Protein AF-A0A258SLD7-F1 (afdb_monomer_lite)

Foldseek 3Di:
DFADPLRQKAKDWDDAPPDTDMFIDHDPPGDHPDPVNHNVPPGVVVVCVVCVVVCVPPDHDDDDQDPQKDWFWADPVPRAGDDPPDPTDTDIDGNVDHHHHPPDPPPPPDDDDDDDDPPCVVVVVVVPDDPPDDDDDDDDDDDDDDDDDDDDDDDDDDDDDD

Sequence (162 aa):
TGTTNDHFDAWFAGYNPKQVAIAWVGYDKPRPLGGSETGGAAALPIWIKYMATALRGMPDVEPVVPDGVLALRIDPVTGVRADNDEDGVYEYFYHENPPPEVEFDLPSLFGDGDSAPDAQLGQAQKLFQPDITIPAKPSPAKPNEAPAKPAENIIRNPLGSY

Radius of gyration: 33.88 Å; chains: 1; bounding box: 87×43×95 Å

pLDDT: mean 75.27, std 23.46, range [35.31, 98.56]

Secondary structure (DSSP, 8-state):
-EE-GGG-EEEEEEEETTEEEEEEEE-SS-----TT--IIIIIHHHHHHHHHHHTTTPPP-PPPPPTTEEEEEE-TTT-SBPPTTS--EEEEEETTSPPPP-------SSPPPS---TTSHHHHHHHT-----PPPPP-PPPPP-PPPPPPPP---------

Structure (mmCIF, N/CA/C/O backbone):
data_AF-A0A258SLD7-F1
#
_entry.id   AF-A0A258SLD7-F1
#
loop_
_atom_site.group_PDB
_atom_site.id
_atom_site.type_symbol
_atom_site.label_atom_id
_atom_site.label_alt_id
_atom_site.label_comp_id
_atom_site.label_asym_id
_atom_site.label_entity_id
_atom_site.label_seq_id
_atom_site.pdbx_PDB_ins_code
_atom_site.Cartn_x
_atom_site.Cartn_y
_atom_site.Cartn_z
_atom_site.occupancy
_atom_site.B_iso_or_equiv
_atom_site.auth_seq_id
_atom_site.auth_comp_id
_atom_site.auth_asym_id
_atom_site.auth_atom_id
_atom_site.pdbx_PDB_model_num
ATOM 1 N N . THR A 1 1 ? -0.724 2.970 3.333 1.00 91.38 1 THR A N 1
ATOM 2 C CA . THR A 1 1 ? -1.437 3.502 4.519 1.00 91.38 1 THR A CA 1
ATOM 3 C C . THR A 1 1 ? -2.458 4.521 4.033 1.00 91.38 1 THR A C 1
ATOM 5 O O . THR A 1 1 ? -2.393 4.884 2.864 1.00 91.38 1 THR A O 1
ATOM 8 N N . GLY A 1 2 ? -3.377 4.998 4.872 1.00 92.31 2 GLY A N 1
ATOM 9 C CA . GLY A 1 2 ? -4.116 6.222 4.563 1.00 92.31 2 GLY A CA 1
ATOM 10 C C . GLY A 1 2 ? -4.575 6.973 5.806 1.00 92.31 2 GLY A C 1
ATOM 11 O O . GLY A 1 2 ? -4.763 6.388 6.872 1.00 92.31 2 GLY A O 1
ATOM 12 N N . THR A 1 3 ? -4.689 8.286 5.650 1.00 93.75 3 THR A N 1
ATOM 13 C CA . THR A 1 3 ? -5.080 9.247 6.684 1.00 93.75 3 THR A CA 1
ATOM 14 C C . THR A 1 3 ? -5.962 10.286 5.997 1.00 93.75 3 THR A C 1
ATOM 16 O O . THR A 1 3 ? -5.569 10.785 4.939 1.00 93.75 3 THR A O 1
ATOM 19 N N . THR A 1 4 ? -7.139 10.602 6.539 1.00 87.69 4 THR A N 1
ATOM 20 C CA . THR A 1 4 ? -7.963 11.701 6.003 1.00 87.69 4 THR A CA 1
ATOM 21 C C . THR A 1 4 ? -7.407 13.059 6.401 1.00 87.69 4 THR A C 1
ATOM 23 O O . THR A 1 4 ? -6.593 13.187 7.320 1.00 87.69 4 TH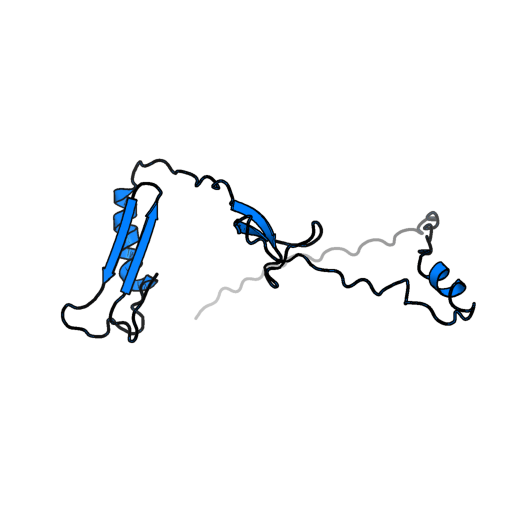R A O 1
ATOM 26 N N . ASN A 1 5 ? -7.878 14.095 5.703 1.00 88.62 5 ASN A N 1
ATOM 27 C CA . ASN A 1 5 ? -7.640 15.481 6.090 1.00 88.62 5 ASN A CA 1
ATOM 28 C C . ASN A 1 5 ? -7.991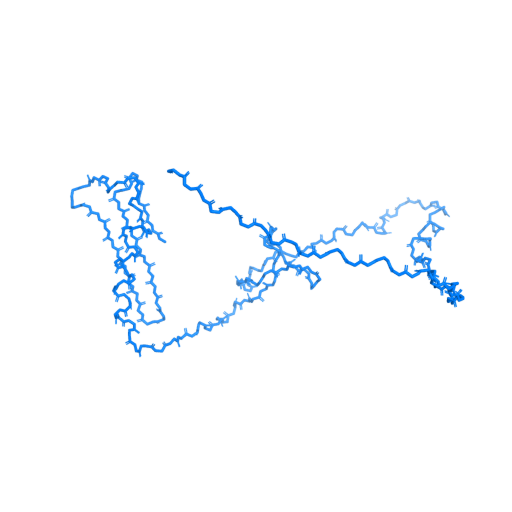 15.695 7.568 1.00 88.62 5 ASN A C 1
ATOM 30 O O . ASN A 1 5 ? -8.890 15.048 8.109 1.00 88.62 5 ASN A O 1
ATOM 34 N N . ASP A 1 6 ? -7.253 16.590 8.220 1.00 89.25 6 ASP A N 1
ATOM 35 C CA . ASP A 1 6 ? -7.423 16.924 9.638 1.00 89.25 6 ASP A CA 1
ATOM 36 C C . ASP A 1 6 ? -7.316 15.730 10.610 1.00 89.25 6 ASP A C 1
ATOM 38 O O . ASP A 1 6 ? -7.633 15.866 11.792 1.00 89.25 6 ASP A O 1
ATOM 42 N N . HIS A 1 7 ? -6.803 14.581 10.150 1.00 91.38 7 HIS A N 1
ATOM 43 C CA . HIS A 1 7 ? -6.601 13.364 10.944 1.00 91.38 7 HIS A CA 1
ATOM 44 C C . HIS A 1 7 ? -7.900 12.829 11.564 1.00 91.38 7 HIS A C 1
ATOM 46 O O . HIS A 1 7 ? -7.919 12.454 12.735 1.00 91.38 7 HIS A O 1
ATOM 52 N N . PHE A 1 8 ? -9.010 12.832 10.823 1.00 93.50 8 PHE A N 1
ATOM 53 C CA . PHE A 1 8 ? -10.290 12.310 11.329 1.00 93.50 8 PHE A CA 1
ATOM 54 C C . PHE A 1 8 ? -10.321 10.780 11.339 1.00 93.50 8 PHE A C 1
ATOM 56 O O . PHE A 1 8 ? -10.864 10.168 12.258 1.00 93.50 8 PHE A O 1
ATOM 63 N N . ASP A 1 9 ? -9.695 10.182 10.331 1.00 96.00 9 ASP A N 1
ATOM 64 C CA . ASP A 1 9 ? -9.638 8.751 10.107 1.00 96.00 9 ASP A CA 1
ATOM 65 C C . ASP A 1 9 ? -8.208 8.339 9.785 1.00 96.00 9 ASP A C 1
ATOM 67 O O . ASP A 1 9 ? -7.503 8.979 8.997 1.00 96.00 9 ASP A O 1
ATOM 71 N N . ALA A 1 10 ? -7.812 7.209 10.350 1.00 97.31 10 ALA A N 1
ATOM 72 C CA . ALA A 1 10 ? -6.576 6.523 10.036 1.00 97.31 10 ALA A CA 1
ATOM 73 C C . ALA A 1 10 ? -6.910 5.092 9.617 1.00 97.31 10 ALA A C 1
ATOM 75 O O . ALA A 1 10 ? -7.624 4.381 10.327 1.00 97.31 10 ALA A O 1
ATOM 76 N N . TRP A 1 11 ? -6.379 4.637 8.484 1.00 97.75 11 TRP A N 1
ATOM 77 C CA . TRP A 1 11 ? -6.554 3.258 8.037 1.00 97.75 11 TRP A CA 1
ATOM 78 C C . TRP A 1 11 ? -5.276 2.628 7.500 1.00 97.75 11 TRP A C 1
ATOM 80 O O . TRP A 1 11 ? -4.353 3.272 6.985 1.00 97.75 11 TRP A O 1
ATOM 90 N N . PHE A 1 12 ? -5.255 1.307 7.583 1.00 98.50 12 PHE A N 1
ATOM 91 C CA . PHE A 1 12 ? -4.268 0.465 6.942 1.00 98.50 12 PHE A CA 1
ATOM 92 C C . PHE A 1 12 ? -4.976 -0.697 6.253 1.00 98.50 12 PHE A C 1
ATOM 94 O O . PHE A 1 12 ? -5.740 -1.418 6.890 1.00 98.50 12 PHE A O 1
ATOM 101 N N . ALA A 1 13 ? -4.706 -0.878 4.963 1.00 98.25 13 ALA A N 1
ATOM 102 C CA . ALA A 1 13 ? -5.167 -2.010 4.175 1.00 98.25 13 ALA A CA 1
ATOM 103 C C . ALA A 1 13 ? -3.942 -2.740 3.623 1.00 98.25 13 ALA A C 1
ATOM 105 O O . ALA A 1 13 ? -3.008 -2.103 3.134 1.00 98.25 13 ALA A O 1
ATOM 106 N N . GLY A 1 14 ? -3.953 -4.063 3.717 1.00 97.50 14 GLY A N 1
ATOM 107 C CA . GLY A 1 14 ? -2.870 -4.919 3.258 1.00 97.50 14 GLY A CA 1
ATOM 108 C C . GLY A 1 14 ? -3.365 -6.341 3.049 1.00 97.50 14 GLY A C 1
ATOM 109 O O . GLY A 1 14 ? -4.460 -6.705 3.489 1.00 97.50 14 GLY A O 1
ATOM 110 N N . TYR A 1 15 ? -2.559 -7.145 2.369 1.00 95.50 15 TYR A N 1
ATOM 111 C CA . TYR A 1 15 ? -2.936 -8.496 1.988 1.00 95.50 15 TYR A CA 1
ATOM 112 C C . TYR A 1 15 ? -1.724 -9.426 1.943 1.00 95.50 15 TYR A C 1
ATOM 114 O O . TYR A 1 15 ? -0.578 -8.984 1.908 1.00 95.50 15 TYR A O 1
ATOM 122 N N . ASN A 1 16 ? -2.010 -10.721 1.925 1.00 92.69 16 ASN A N 1
ATOM 123 C CA . ASN A 1 16 ? -1.147 -11.745 1.352 1.00 92.69 16 ASN A CA 1
ATOM 124 C C . ASN A 1 16 ? -1.949 -12.484 0.254 1.00 92.69 16 ASN A C 1
ATOM 126 O O . ASN A 1 16 ? -3.143 -12.216 0.095 1.00 92.69 16 ASN A O 1
ATOM 130 N N . PRO A 1 17 ? -1.369 -13.446 -0.483 1.00 91.38 17 PRO A N 1
ATOM 131 C CA . PRO A 1 17 ? -2.082 -14.131 -1.568 1.00 91.38 17 PRO A CA 1
ATOM 132 C C . PRO A 1 17 ? -3.392 -14.849 -1.184 1.00 91.38 17 PRO A C 1
ATOM 134 O O . PRO A 1 17 ? -4.137 -15.256 -2.071 1.00 91.38 17 PRO A O 1
ATOM 137 N N . LYS A 1 18 ? -3.690 -15.042 0.110 1.00 91.12 18 LYS A N 1
ATOM 138 C CA . LYS A 1 18 ? -4.883 -15.767 0.587 1.00 91.12 18 LYS A CA 1
ATOM 139 C C . LYS A 1 18 ? -5.812 -14.949 1.485 1.00 91.12 18 LYS A C 1
ATOM 141 O O . LYS A 1 18 ? -6.914 -15.408 1.775 1.00 91.12 18 LYS A O 1
ATOM 146 N N . GLN A 1 19 ? -5.383 -13.791 1.972 1.00 94.12 19 GLN A N 1
ATOM 147 C CA . GLN A 1 19 ? -6.088 -13.013 2.982 1.00 94.12 19 GLN A CA 1
ATOM 148 C C . GLN A 1 19 ? -5.913 -11.520 2.737 1.00 94.12 19 GLN A C 1
ATOM 150 O O . GLN A 1 19 ? -4.826 -11.042 2.425 1.00 94.12 19 GLN A O 1
ATOM 155 N N . VAL A 1 20 ? -6.992 -10.780 2.966 1.00 97.12 20 VAL A N 1
ATOM 156 C CA . VAL A 1 20 ? -7.014 -9.318 2.988 1.00 97.12 20 VAL A CA 1
ATOM 157 C C . VAL A 1 20 ? -7.472 -8.892 4.373 1.00 97.12 20 VAL A C 1
ATOM 159 O O . VAL A 1 20 ? -8.409 -9.473 4.922 1.00 97.12 20 VAL A O 1
ATOM 162 N N . ALA A 1 21 ? -6.836 -7.869 4.932 1.00 97.88 21 ALA A N 1
ATOM 163 C CA . ALA A 1 21 ? -7.271 -7.265 6.180 1.00 97.88 21 ALA A CA 1
ATOM 164 C C . ALA A 1 21 ? -7.177 -5.743 6.104 1.00 97.88 21 ALA A C 1
ATOM 166 O O . ALA A 1 21 ? -6.272 -5.184 5.476 1.00 97.88 21 ALA A O 1
ATOM 167 N N . ILE A 1 22 ? -8.115 -5.081 6.776 1.00 98.25 22 ILE A N 1
ATOM 168 C CA . ILE A 1 22 ? -8.190 -3.627 6.879 1.00 98.25 22 ILE A CA 1
ATOM 169 C C . ILE A 1 22 ? -8.399 -3.278 8.351 1.00 98.25 22 ILE A C 1
ATOM 171 O O . ILE A 1 22 ? -9.282 -3.834 9.002 1.00 98.25 22 ILE A O 1
ATOM 175 N N . ALA A 1 23 ? -7.587 -2.365 8.870 1.00 98.31 23 ALA A N 1
ATOM 176 C CA . ALA A 1 23 ? -7.785 -1.741 10.170 1.00 98.31 23 ALA A CA 1
ATOM 177 C C . ALA A 1 23 ? -8.152 -0.271 9.958 1.00 98.31 23 ALA A C 1
ATOM 179 O O . ALA A 1 23 ? -7.517 0.414 9.155 1.00 98.31 23 ALA A O 1
ATOM 180 N N . TRP A 1 24 ? -9.155 0.204 10.689 1.00 97.88 24 TRP A N 1
ATOM 181 C CA . TRP A 1 24 ? -9.578 1.601 10.713 1.00 97.88 24 TRP A CA 1
ATOM 182 C C . TRP A 1 24 ? -9.681 2.069 12.161 1.00 97.88 24 TRP A C 1
ATOM 184 O O . TRP A 1 24 ? -10.083 1.306 13.043 1.00 97.88 24 TRP A O 1
ATOM 194 N N . VAL A 1 25 ? -9.306 3.323 12.383 1.00 97.25 25 VAL A N 1
ATOM 195 C CA . VAL A 1 25 ? -9.453 4.038 13.645 1.00 97.25 25 VAL A CA 1
ATOM 196 C C . VAL A 1 25 ? -10.087 5.388 13.342 1.00 97.25 25 VAL A C 1
ATOM 198 O O . VAL A 1 25 ? -9.615 6.123 12.475 1.00 97.25 25 VAL A O 1
ATOM 201 N N . GLY A 1 26 ? -11.140 5.704 14.085 1.00 96.62 26 GLY A N 1
ATOM 202 C CA . GLY A 1 26 ? -11.886 6.948 14.000 1.00 96.62 26 GLY A CA 1
ATOM 203 C C . GLY A 1 26 ? -12.842 7.059 15.183 1.00 96.62 26 GLY A C 1
ATOM 204 O O . GLY A 1 26 ? -12.977 6.135 15.991 1.00 96.62 26 GLY A O 1
ATOM 205 N N . TYR A 1 27 ? -13.499 8.205 15.296 1.00 96.56 27 TYR A N 1
ATOM 206 C CA . TYR A 1 27 ? -14.555 8.417 16.279 1.00 96.56 27 TYR A CA 1
ATOM 207 C C . TYR A 1 27 ? -15.927 8.321 15.618 1.00 96.56 27 TYR A C 1
ATOM 209 O O . TYR A 1 27 ? -16.131 8.879 14.545 1.00 96.56 27 TYR A O 1
ATOM 217 N N . ASP A 1 28 ? -16.899 7.725 16.312 1.00 96.94 28 ASP A N 1
ATOM 218 C CA . ASP A 1 28 ? -18.291 7.642 15.836 1.00 96.94 28 ASP A CA 1
ATOM 219 C C . ASP A 1 28 ? -18.894 9.021 15.516 1.00 96.94 28 ASP A C 1
ATOM 221 O O . ASP A 1 28 ? -19.704 9.175 14.604 1.00 96.94 28 ASP A O 1
ATOM 225 N N . LYS A 1 29 ? -18.499 10.042 16.288 1.00 95.69 29 LYS A N 1
ATOM 226 C CA . LYS A 1 29 ? -18.766 11.451 15.985 1.00 95.69 29 LYS A CA 1
ATOM 227 C C . LYS A 1 29 ? -17.478 12.074 15.440 1.00 95.69 29 LYS A C 1
ATOM 229 O O . LYS A 1 29 ? -16.510 12.116 16.205 1.00 95.69 29 LYS A O 1
ATOM 234 N N . PRO A 1 30 ? -17.466 12.585 14.192 1.00 92.94 30 PRO A N 1
ATOM 235 C CA . PRO A 1 30 ? -16.253 13.079 13.550 1.00 92.94 30 PRO A CA 1
ATOM 236 C C . PRO A 1 30 ? -15.522 14.118 14.398 1.00 92.94 30 PRO A C 1
ATOM 238 O O . PRO A 1 30 ? -16.080 15.160 14.751 1.00 92.94 30 PRO A O 1
ATOM 241 N N . ARG A 1 31 ? -14.272 13.813 14.742 1.00 94.31 31 ARG A N 1
ATOM 242 C CA . ARG A 1 31 ? -13.340 14.722 15.409 1.00 94.31 31 ARG A CA 1
ATOM 243 C C . ARG A 1 31 ? -11.903 14.271 15.126 1.00 94.31 31 ARG A C 1
ATOM 245 O O . ARG A 1 31 ? -11.702 13.075 14.916 1.00 94.31 31 ARG A O 1
ATOM 252 N N . PRO A 1 32 ? -10.913 15.178 15.187 1.00 94.44 32 PRO A N 1
ATOM 253 C CA . PRO A 1 32 ? -9.515 14.810 15.001 1.00 94.44 32 PRO A CA 1
ATOM 254 C C . PRO A 1 32 ? -9.058 13.732 15.993 1.00 94.44 32 PRO A C 1
ATOM 256 O O . PRO A 1 32 ? -9.356 13.807 17.189 1.00 94.44 32 PRO A O 1
ATOM 259 N N . LEU A 1 33 ? -8.289 12.764 15.501 1.00 92.81 33 LEU A N 1
ATOM 260 C CA . LEU A 1 33 ? -7.574 11.763 16.295 1.00 92.81 33 LEU A CA 1
ATOM 261 C C . LEU A 1 33 ? -6.399 12.393 17.060 1.00 92.81 33 LEU A C 1
ATOM 263 O O . LEU A 1 33 ? -6.121 12.018 18.196 1.00 92.81 33 LEU A O 1
ATOM 267 N N . GLY A 1 34 ? -5.764 13.396 16.452 1.00 90.94 34 GLY A N 1
ATOM 268 C CA . GLY A 1 34 ? -4.558 14.064 16.936 1.00 90.94 34 GLY A CA 1
ATOM 269 C C . GLY A 1 34 ? -3.537 14.191 15.804 1.00 90.94 34 GLY A C 1
ATOM 270 O O . GLY A 1 34 ? -3.513 13.366 14.899 1.00 90.94 34 GLY A O 1
ATOM 271 N N . GLY A 1 35 ? -2.685 15.221 15.834 1.00 88.75 35 GLY A N 1
ATOM 272 C CA . GLY A 1 35 ? -1.778 15.529 14.712 1.00 88.75 35 GLY A CA 1
ATOM 273 C C . GLY A 1 35 ? -0.714 14.464 14.404 1.00 88.75 35 GLY A C 1
ATOM 274 O O . GLY A 1 35 ? -0.084 14.525 13.356 1.00 88.75 35 GLY A O 1
ATOM 275 N N . SER A 1 36 ? -0.521 13.491 15.298 1.00 91.00 36 SER A N 1
ATOM 276 C CA . SER A 1 36 ? 0.397 12.359 15.100 1.00 91.00 36 SER A CA 1
ATOM 277 C C . SER A 1 36 ? -0.322 11.061 14.710 1.00 91.00 36 SER A C 1
ATOM 279 O O . SER A 1 36 ? 0.330 10.059 14.412 1.00 91.00 36 SER A O 1
ATOM 281 N N . GLU A 1 37 ? -1.656 11.056 14.698 1.00 92.75 37 GLU A N 1
ATOM 282 C CA . GLU A 1 37 ? -2.471 9.861 14.482 1.00 92.75 37 GLU A CA 1
ATOM 283 C C . GLU A 1 37 ? -2.711 9.641 12.986 1.00 92.75 37 GLU A C 1
ATOM 285 O O . GLU A 1 37 ? -3.712 10.052 12.401 1.00 92.75 37 GLU A O 1
ATOM 290 N N . THR A 1 38 ? -1.735 9.004 12.347 1.00 95.19 38 THR A N 1
ATOM 291 C CA . THR A 1 38 ? -1.780 8.635 10.927 1.00 95.19 38 THR A CA 1
ATOM 292 C C . THR A 1 38 ? -2.156 7.167 10.744 1.00 95.19 38 THR A C 1
ATOM 294 O O . THR A 1 38 ? -2.055 6.368 11.676 1.00 95.19 38 THR A O 1
ATOM 297 N N . GLY A 1 39 ? -2.484 6.749 9.516 1.00 94.38 39 GLY A N 1
ATOM 298 C CA . GLY A 1 39 ? -2.668 5.329 9.186 1.00 94.38 39 GLY A CA 1
ATOM 299 C C . GLY A 1 39 ? -1.494 4.433 9.612 1.00 94.38 39 GLY A C 1
ATOM 300 O O . GLY A 1 39 ? -1.706 3.288 10.004 1.00 94.38 39 GLY A O 1
A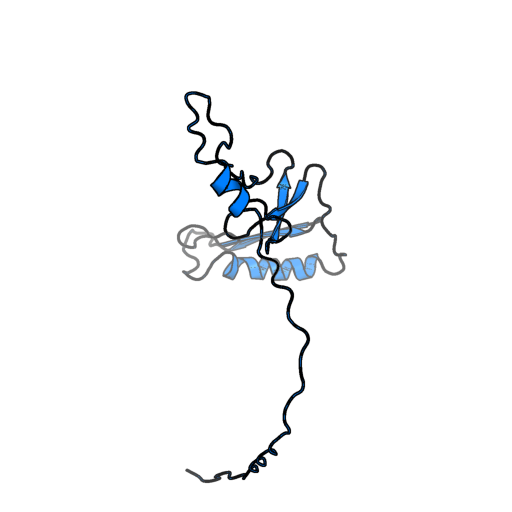TOM 301 N N . GLY A 1 40 ? -0.259 4.951 9.582 1.00 94.94 40 GLY A N 1
ATOM 302 C CA . GLY A 1 40 ? 0.938 4.226 10.025 1.00 94.94 40 GLY A CA 1
ATOM 303 C C . GLY A 1 40 ? 1.129 4.181 11.546 1.00 94.94 40 GLY A C 1
ATOM 304 O O . GLY A 1 40 ? 1.674 3.207 12.054 1.00 94.94 40 GLY A O 1
ATOM 305 N N . ALA A 1 41 ? 0.670 5.201 12.272 1.00 95.75 41 ALA A N 1
ATOM 306 C CA . ALA A 1 41 ? 0.809 5.274 13.727 1.00 95.75 41 ALA A CA 1
ATOM 307 C C . ALA A 1 41 ? -0.361 4.603 14.467 1.00 95.75 41 ALA A C 1
ATOM 309 O O . ALA A 1 41 ? -0.137 3.848 15.409 1.00 95.75 41 ALA A O 1
ATOM 310 N N . ALA A 1 42 ? -1.596 4.833 14.013 1.00 96.25 42 ALA A N 1
ATOM 311 C CA . ALA A 1 42 ? -2.813 4.401 14.698 1.00 96.25 42 ALA A CA 1
ATOM 312 C C . ALA A 1 42 ? -3.339 3.047 14.194 1.00 96.25 42 ALA A C 1
ATOM 314 O O . ALA A 1 42 ? -3.615 2.141 14.981 1.00 96.25 42 ALA A O 1
ATOM 315 N N . ALA A 1 43 ? -3.477 2.885 12.873 1.00 97.81 43 ALA A N 1
ATOM 316 C CA . ALA A 1 43 ? -4.151 1.722 12.288 1.00 97.81 43 ALA A CA 1
ATOM 317 C C . ALA A 1 43 ? -3.204 0.545 11.992 1.00 97.81 43 ALA A C 1
ATOM 319 O O . ALA A 1 43 ? -3.558 -0.614 12.223 1.00 97.81 43 ALA A O 1
ATOM 320 N N . LEU A 1 44 ? -1.988 0.815 11.510 1.00 98.31 44 LEU A N 1
ATOM 321 C CA . LEU A 1 44 ? -1.016 -0.223 11.149 1.00 98.31 44 LEU A CA 1
ATOM 322 C C . LEU A 1 44 ? -0.660 -1.171 12.317 1.00 98.31 44 LEU A C 1
ATOM 324 O O . LEU A 1 44 ? -0.649 -2.380 12.082 1.00 98.31 44 LEU A O 1
ATOM 328 N N . PRO A 1 45 ? -0.438 -0.721 13.572 1.00 98.19 45 PRO A N 1
ATOM 329 C CA . PRO A 1 45 ? -0.147 -1.643 14.676 1.00 98.19 45 PRO A CA 1
ATOM 330 C C . PRO A 1 45 ? -1.281 -2.640 14.966 1.00 98.19 45 PRO A C 1
ATOM 332 O O . PRO A 1 45 ? -1.018 -3.793 15.317 1.00 98.19 45 PRO A O 1
ATOM 335 N N . ILE A 1 46 ? -2.542 -2.225 14.779 1.00 98.31 46 ILE A N 1
ATOM 336 C CA . ILE A 1 46 ? -3.717 -3.103 14.904 1.00 98.31 46 ILE A CA 1
ATOM 337 C C . ILE A 1 46 ? -3.672 -4.178 13.813 1.00 98.31 46 ILE A C 1
ATOM 339 O O . ILE A 1 46 ? -3.817 -5.366 14.113 1.00 98.31 46 ILE A O 1
ATOM 343 N N . TRP A 1 47 ? -3.413 -3.770 12.567 1.00 98.56 47 TRP A N 1
ATOM 344 C CA . TRP A 1 47 ? -3.284 -4.684 11.431 1.00 98.56 47 TRP A CA 1
ATOM 345 C C . TRP A 1 47 ? -2.150 -5.697 11.638 1.00 98.56 47 TRP A C 1
ATOM 347 O O . TRP A 1 47 ? -2.376 -6.895 11.477 1.00 98.56 47 TRP A O 1
ATOM 357 N N . ILE A 1 48 ? -0.965 -5.250 12.083 1.00 98.25 48 ILE A N 1
ATOM 358 C CA . ILE A 1 48 ? 0.188 -6.125 12.366 1.00 98.25 48 ILE A CA 1
ATOM 359 C C . ILE A 1 48 ? -0.183 -7.173 13.415 1.00 98.25 48 ILE A C 1
ATOM 361 O O . ILE A 1 48 ? 0.060 -8.362 13.212 1.00 98.25 48 ILE A O 1
ATOM 365 N N . LYS A 1 49 ? -0.804 -6.759 14.526 1.00 98.25 49 LYS A N 1
ATOM 366 C CA . LYS A 1 49 ? -1.193 -7.677 15.606 1.00 98.25 49 LYS A CA 1
ATOM 367 C C . LYS A 1 49 ? -2.183 -8.742 15.128 1.00 98.25 49 LYS A C 1
ATOM 369 O O . LYS A 1 49 ? -2.047 -9.913 15.494 1.00 98.25 49 LYS A O 1
ATOM 374 N N . TYR A 1 50 ? -3.167 -8.345 14.322 1.00 97.88 50 TYR A N 1
ATOM 375 C CA . TYR A 1 50 ? -4.131 -9.269 13.731 1.00 97.88 50 TYR A CA 1
ATOM 376 C C . TYR A 1 50 ? -3.443 -10.247 12.770 1.00 97.88 50 TYR A C 1
ATOM 378 O O . TYR A 1 50 ? -3.531 -11.461 12.965 1.00 97.88 50 TYR A O 1
ATOM 386 N N . MET A 1 51 ? -2.693 -9.735 11.790 1.00 97.81 51 MET A N 1
ATOM 387 C CA . MET A 1 51 ? -2.069 -10.553 10.747 1.00 97.81 51 MET A CA 1
ATOM 388 C C . MET A 1 51 ? -0.978 -11.480 11.286 1.00 97.81 51 MET A C 1
ATOM 390 O O . MET A 1 51 ? -0.892 -12.620 10.846 1.00 97.81 51 MET A O 1
ATOM 394 N N . ALA A 1 52 ? -0.223 -11.073 12.312 1.00 96.88 52 ALA A N 1
ATOM 395 C CA . ALA A 1 52 ? 0.740 -11.948 12.990 1.00 96.88 52 ALA A CA 1
ATOM 396 C C . ALA A 1 52 ? 0.085 -13.198 13.609 1.00 96.88 52 ALA A C 1
ATOM 398 O O . ALA A 1 52 ? 0.722 -14.240 13.769 1.00 96.88 52 ALA A O 1
ATOM 399 N N . THR A 1 53 ? -1.197 -13.108 13.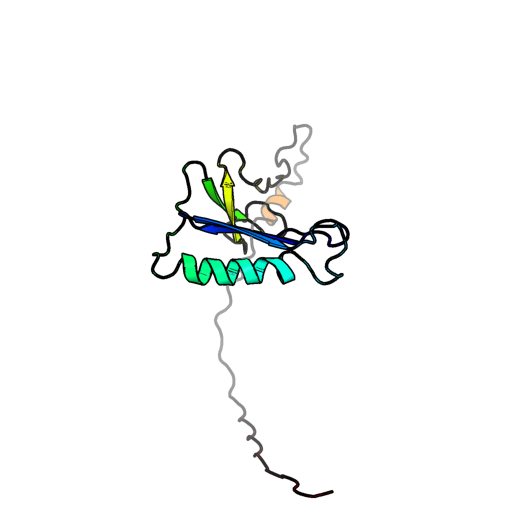971 1.00 97.25 53 THR A N 1
ATOM 400 C CA . THR A 1 53 ? -1.972 -14.261 14.441 1.00 97.25 53 THR A CA 1
ATOM 401 C C . THR A 1 53 ? -2.613 -15.003 13.274 1.00 97.25 53 THR A C 1
ATOM 403 O O . THR A 1 53 ? -2.502 -16.225 13.211 1.00 97.25 53 THR A O 1
ATOM 406 N N . ALA A 1 54 ? -3.242 -14.280 12.343 1.00 95.94 54 ALA A N 1
ATOM 407 C CA . ALA A 1 54 ? -3.971 -14.854 11.213 1.00 95.94 54 ALA A CA 1
ATOM 408 C C . ALA A 1 54 ? -3.076 -15.651 10.248 1.00 95.94 54 ALA A C 1
ATOM 410 O O . ALA A 1 54 ? -3.518 -16.658 9.698 1.00 95.94 54 ALA A O 1
ATOM 411 N N . LEU A 1 55 ? -1.817 -15.235 10.087 1.00 95.94 55 LEU A N 1
ATOM 412 C CA . LEU A 1 55 ? -0.841 -15.860 9.193 1.00 95.94 55 LEU A CA 1
ATOM 413 C C . LEU A 1 55 ? 0.017 -16.938 9.865 1.00 95.94 55 LEU A C 1
ATOM 415 O O . LEU A 1 55 ? 0.890 -17.525 9.227 1.00 95.94 55 LEU A O 1
ATOM 419 N N . ARG A 1 56 ? -0.198 -17.225 11.153 1.00 95.94 56 ARG A N 1
ATOM 420 C CA . ARG A 1 56 ? 0.635 -18.185 11.881 1.00 95.94 56 ARG A CA 1
ATOM 421 C C . ARG A 1 56 ? 0.533 -19.579 11.257 1.00 95.94 56 ARG A C 1
ATOM 423 O O . ARG A 1 56 ? -0.537 -20.177 11.238 1.00 95.94 56 ARG A O 1
ATOM 430 N N . GLY A 1 57 ? 1.671 -20.110 10.811 1.00 9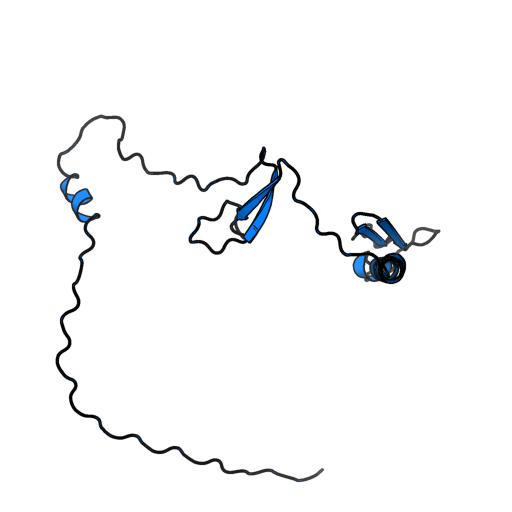4.25 57 GLY A N 1
ATOM 431 C CA . GLY A 1 57 ? 1.754 -21.433 10.186 1.00 94.25 57 GLY A CA 1
ATOM 432 C C . GLY A 1 57 ? 1.330 -21.466 8.715 1.00 94.25 57 GLY A C 1
ATOM 433 O O . GLY A 1 57 ? 1.261 -22.549 8.139 1.00 94.25 57 GLY A O 1
ATOM 434 N N . MET A 1 58 ? 1.055 -20.314 8.098 1.00 93.62 58 MET A N 1
ATOM 435 C CA . MET A 1 58 ? 0.898 -20.236 6.649 1.00 93.62 58 MET A CA 1
ATOM 436 C C . MET A 1 58 ? 2.276 -20.231 5.976 1.00 93.62 58 MET A C 1
ATOM 438 O O . MET A 1 58 ? 3.177 -19.560 6.475 1.00 93.62 58 MET A O 1
ATOM 442 N N . PRO A 1 59 ? 2.460 -20.967 4.866 1.00 92.25 59 PRO A N 1
ATOM 443 C CA . PRO A 1 59 ? 3.684 -20.870 4.087 1.00 92.25 59 PRO A CA 1
ATOM 444 C C . PRO A 1 59 ? 3.745 -19.520 3.372 1.00 92.25 59 PRO A C 1
ATOM 446 O O . PRO A 1 59 ? 2.717 -19.022 2.897 1.00 92.25 59 PRO A O 1
ATOM 449 N N . ASP A 1 60 ? 4.954 -18.982 3.246 1.00 90.62 60 ASP A N 1
ATOM 450 C CA . ASP A 1 60 ? 5.208 -17.855 2.359 1.00 90.62 60 ASP A CA 1
ATOM 451 C C . ASP A 1 60 ? 5.002 -18.301 0.908 1.00 90.62 60 ASP A C 1
ATOM 453 O O . ASP A 1 60 ? 5.388 -19.402 0.505 1.00 90.62 60 ASP A O 1
ATOM 457 N N . VAL A 1 61 ? 4.324 -17.456 0.136 1.00 91.62 61 VAL A N 1
ATOM 458 C CA . VAL A 1 61 ? 4.035 -17.694 -1.277 1.00 91.62 61 VAL A CA 1
ATOM 459 C C . VAL A 1 61 ? 4.661 -16.554 -2.054 1.00 91.62 61 VAL A C 1
ATOM 461 O O . VAL A 1 61 ? 4.191 -15.420 -1.962 1.00 91.62 61 VAL A O 1
ATOM 464 N N . GLU A 1 62 ? 5.711 -16.873 -2.805 1.00 89.44 62 GLU A N 1
ATOM 465 C CA . GLU A 1 62 ? 6.369 -15.904 -3.673 1.00 89.44 62 GLU A CA 1
ATOM 466 C C . GLU A 1 62 ? 5.416 -15.505 -4.814 1.00 89.44 62 GLU A C 1
ATOM 468 O O . GLU A 1 62 ? 4.829 -16.389 -5.455 1.00 89.44 62 GLU A O 1
ATOM 473 N N . PRO A 1 63 ? 5.224 -14.203 -5.081 1.00 87.50 63 PRO A N 1
ATOM 474 C CA . PRO A 1 63 ? 4.469 -13.757 -6.240 1.00 87.50 63 PRO A CA 1
ATOM 475 C C . PRO A 1 63 ? 5.140 -14.230 -7.534 1.00 87.50 63 PRO A C 1
ATOM 477 O O . PRO A 1 63 ? 6.332 -14.025 -7.745 1.00 87.50 63 PRO A O 1
ATOM 480 N N . VAL A 1 64 ? 4.363 -14.846 -8.425 1.00 90.75 64 VAL A N 1
ATOM 481 C CA . VAL A 1 64 ? 4.831 -15.174 -9.776 1.00 90.75 64 VAL A CA 1
ATOM 482 C C . VAL A 1 64 ? 4.575 -13.969 -10.668 1.00 90.75 64 VAL A C 1
ATOM 484 O O . VAL A 1 64 ? 3.459 -13.447 -10.682 1.00 90.75 64 VAL A O 1
ATOM 487 N N . VAL A 1 65 ? 5.598 -13.539 -11.408 1.00 92.25 65 VAL A N 1
ATOM 488 C CA . VAL A 1 65 ? 5.465 -12.478 -12.414 1.00 92.25 65 VAL A CA 1
ATOM 489 C C . VAL A 1 65 ? 4.461 -12.945 -13.478 1.00 92.25 65 VAL A C 1
ATOM 491 O O . VAL A 1 65 ? 4.701 -13.981 -14.101 1.00 92.25 65 VAL A O 1
ATOM 494 N N . PRO A 1 66 ? 3.325 -12.248 -13.664 1.00 93.81 66 PRO A N 1
ATOM 495 C CA . PRO A 1 66 ? 2.327 -12.642 -14.652 1.00 93.81 66 PRO A CA 1
ATOM 496 C C . PRO A 1 66 ? 2.828 -12.473 -16.089 1.00 93.81 66 PRO A C 1
ATOM 498 O O . PRO A 1 66 ? 3.696 -11.642 -16.362 1.00 93.81 66 PRO A O 1
ATOM 501 N N . ASP A 1 67 ? 2.211 -13.201 -17.022 1.00 95.69 67 ASP A N 1
ATOM 502 C CA . ASP A 1 67 ? 2.410 -12.962 -18.452 1.00 95.69 67 ASP A CA 1
ATOM 503 C C . ASP A 1 67 ? 2.093 -11.499 -18.801 1.00 95.69 67 ASP A C 1
ATOM 505 O O . ASP A 1 67 ? 1.118 -10.923 -18.313 1.00 95.69 67 ASP A O 1
ATOM 509 N N . GLY A 1 68 ? 2.927 -10.895 -19.650 1.00 94.81 68 GLY A N 1
ATOM 510 C CA . GLY A 1 68 ? 2.807 -9.485 -20.028 1.00 94.81 68 GLY A CA 1
ATOM 511 C C . GLY A 1 68 ? 3.466 -8.503 -19.053 1.00 94.81 68 GLY A C 1
ATOM 512 O O . GLY A 1 68 ? 3.449 -7.305 -19.318 1.00 94.81 68 GLY A O 1
ATOM 513 N N . VAL A 1 69 ? 4.091 -8.972 -17.967 1.00 96.12 69 VAL A N 1
ATOM 514 C CA . VAL A 1 69 ? 4.936 -8.145 -17.091 1.00 96.12 69 VAL A CA 1
ATOM 515 C C . VAL A 1 69 ? 6.415 -8.457 -17.337 1.00 96.12 69 VAL A C 1
ATOM 517 O O . VAL A 1 69 ? 6.819 -9.617 -17.401 1.00 96.12 69 VAL A O 1
ATOM 520 N N . LEU A 1 70 ? 7.238 -7.417 -17.470 1.00 92.81 70 LEU A N 1
ATOM 521 C CA . LEU A 1 70 ? 8.683 -7.492 -17.688 1.00 92.81 70 LEU A CA 1
ATOM 522 C C . LEU A 1 70 ? 9.430 -6.865 -16.511 1.00 92.81 70 LEU A C 1
ATOM 524 O O . LEU A 1 70 ? 9.050 -5.793 -16.052 1.00 92.81 70 LEU A O 1
ATOM 528 N N . ALA A 1 71 ? 10.521 -7.495 -16.074 1.00 92.69 71 ALA A N 1
ATOM 529 C CA . ALA A 1 71 ? 11.486 -6.882 -15.164 1.00 92.69 71 ALA A CA 1
ATOM 530 C C . ALA A 1 71 ? 12.607 -6.236 -15.989 1.00 92.69 71 ALA A C 1
ATOM 532 O O . ALA A 1 71 ? 13.370 -6.940 -16.654 1.00 92.69 71 ALA A O 1
ATOM 533 N N . LEU A 1 72 ? 12.699 -4.907 -15.969 1.00 92.06 72 LEU A N 1
ATOM 534 C CA . LEU A 1 72 ? 13.696 -4.136 -16.717 1.00 92.06 72 LEU A CA 1
ATOM 535 C C . LEU A 1 72 ? 14.557 -3.313 -15.764 1.00 92.06 72 LEU A C 1
ATOM 537 O O . LEU A 1 72 ? 14.101 -2.906 -14.698 1.00 92.06 72 LEU A O 1
ATOM 541 N N . ARG A 1 73 ? 15.806 -3.066 -16.159 1.00 93.00 73 ARG A N 1
ATOM 542 C CA . ARG A 1 73 ? 16.724 -2.218 -15.403 1.00 93.00 73 ARG A CA 1
ATOM 543 C C . ARG A 1 73 ? 16.512 -0.754 -15.795 1.00 93.00 73 ARG A C 1
ATOM 545 O O . ARG A 1 73 ? 16.530 -0.433 -16.982 1.00 93.00 73 ARG A O 1
ATOM 552 N N . ILE A 1 74 ? 16.322 0.116 -14.810 1.00 93.31 74 ILE A N 1
ATOM 553 C CA . ILE A 1 74 ? 16.147 1.559 -14.999 1.00 93.31 74 ILE A CA 1
ATOM 554 C C . ILE A 1 74 ? 17.134 2.361 -14.157 1.00 93.31 74 ILE A C 1
ATOM 556 O O . ILE A 1 74 ? 17.571 1.909 -13.096 1.00 93.31 74 ILE A O 1
ATOM 560 N N . ASP A 1 75 ? 17.453 3.567 -14.607 1.00 91.06 75 ASP A N 1
ATOM 561 C CA . ASP A 1 75 ? 18.112 4.561 -13.766 1.00 91.06 75 ASP A CA 1
ATOM 562 C C . ASP A 1 75 ? 17.079 5.098 -12.749 1.00 91.06 75 ASP A C 1
ATOM 564 O O . ASP A 1 75 ? 16.035 5.624 -13.149 1.00 91.06 75 ASP A O 1
ATOM 568 N N . PRO A 1 76 ? 17.327 4.975 -11.430 1.00 90.38 76 PRO A N 1
ATOM 569 C CA . PRO A 1 76 ? 16.382 5.403 -10.397 1.00 90.38 76 PRO A CA 1
ATOM 570 C C . PRO A 1 76 ? 16.145 6.921 -10.353 1.00 90.38 76 PRO A C 1
ATOM 572 O O . PRO A 1 76 ? 15.190 7.366 -9.713 1.00 90.38 76 PRO A O 1
ATOM 575 N N . VAL A 1 77 ? 17.006 7.725 -10.982 1.00 89.31 77 VAL A N 1
ATOM 576 C CA . VAL A 1 77 ? 16.885 9.186 -11.042 1.00 89.31 77 VAL A CA 1
ATOM 577 C C . VAL A 1 77 ? 16.009 9.613 -12.215 1.00 89.31 77 VAL A C 1
ATOM 579 O O . VAL A 1 77 ? 15.136 10.465 -12.050 1.00 89.31 77 VAL A O 1
ATOM 582 N N . THR A 1 78 ? 16.239 9.045 -13.396 1.00 89.06 78 THR A N 1
ATOM 583 C CA . THR A 1 78 ? 15.588 9.475 -14.644 1.00 89.06 78 THR A CA 1
ATOM 584 C C . THR A 1 78 ? 14.373 8.627 -15.019 1.00 89.06 78 THR A C 1
ATOM 586 O O . THR A 1 78 ? 13.493 9.107 -15.733 1.00 89.06 78 THR A O 1
ATOM 589 N N . GLY A 1 79 ? 14.295 7.382 -14.541 1.00 89.88 79 GLY A N 1
ATOM 590 C CA . GLY A 1 79 ? 13.240 6.426 -14.884 1.00 89.88 79 GLY A CA 1
ATOM 591 C C . GLY A 1 79 ? 13.342 5.855 -16.302 1.00 89.88 79 GLY A C 1
ATOM 592 O O . GLY A 1 79 ? 12.443 5.123 -16.722 1.00 89.88 79 GLY A O 1
ATOM 593 N N . VAL A 1 80 ? 14.406 6.180 -17.046 1.00 91.69 80 VAL A N 1
ATOM 594 C CA . VAL A 1 80 ? 14.677 5.594 -18.367 1.00 91.69 80 VAL A CA 1
ATOM 595 C C . VAL A 1 80 ? 15.360 4.238 -18.216 1.00 91.69 80 VAL A C 1
ATOM 597 O O . VAL A 1 80 ? 15.873 3.908 -17.142 1.00 91.69 80 VAL A O 1
ATOM 600 N N . ARG A 1 81 ? 15.384 3.437 -19.287 1.00 90.81 81 ARG A N 1
ATOM 601 C CA . ARG A 1 81 ? 16.169 2.195 -19.276 1.00 90.81 81 ARG A CA 1
ATOM 602 C C . ARG A 1 81 ? 17.642 2.498 -19.063 1.00 90.81 81 ARG A C 1
ATOM 604 O O . ARG A 1 81 ? 18.200 3.326 -19.771 1.00 90.81 81 ARG A O 1
ATOM 611 N N . ALA A 1 82 ? 18.226 1.795 -18.100 1.00 87.25 82 ALA A N 1
ATOM 612 C CA . ALA A 1 82 ? 19.656 1.831 -17.857 1.00 87.25 82 ALA A CA 1
ATOM 613 C C . ALA A 1 82 ? 20.355 0.899 -18.846 1.00 87.25 82 ALA A C 1
ATOM 615 O O . ALA A 1 82 ? 19.924 -0.248 -19.035 1.00 87.25 82 ALA A O 1
ATOM 616 N N . ASP A 1 83 ? 21.452 1.370 -19.427 1.00 79.81 83 ASP A N 1
ATOM 617 C CA . ASP A 1 83 ? 22.329 0.522 -20.223 1.00 79.81 83 ASP A CA 1
ATOM 618 C C . ASP A 1 83 ? 23.070 -0.488 -19.329 1.00 79.81 83 ASP A C 1
ATOM 620 O O . ASP A 1 83 ? 23.110 -0.388 -18.097 1.00 79.81 83 ASP A O 1
ATOM 624 N N . ASN A 1 84 ? 23.671 -1.507 -19.947 1.00 71.38 84 ASN A N 1
ATOM 625 C CA . ASN A 1 84 ? 24.330 -2.596 -19.214 1.00 71.38 84 ASN A CA 1
ATOM 626 C C . ASN A 1 84 ? 25.466 -2.117 -18.285 1.00 71.38 84 ASN A C 1
ATOM 628 O O . ASN A 1 84 ? 25.743 -2.782 -17.286 1.00 71.38 84 ASN A O 1
ATOM 632 N N . ASP A 1 85 ? 26.074 -0.968 -18.588 1.00 69.44 85 ASP A N 1
ATOM 633 C CA . ASP A 1 85 ? 27.230 -0.414 -17.874 1.00 69.44 85 ASP A CA 1
ATOM 634 C C . ASP A 1 85 ? 26.859 0.587 -16.761 1.00 69.44 85 ASP A C 1
ATOM 636 O O . ASP A 1 85 ? 27.736 1.045 -16.028 1.00 69.44 85 ASP A O 1
ATOM 640 N N . GLU A 1 86 ? 25.575 0.919 -16.598 1.00 73.00 86 GLU A N 1
ATOM 641 C CA . GLU A 1 86 ? 25.103 1.884 -15.598 1.00 73.00 86 GLU A CA 1
ATOM 642 C C . GLU A 1 86 ? 24.592 1.200 -14.328 1.00 73.00 86 GLU A C 1
ATOM 644 O O . GLU A 1 86 ? 24.082 0.083 -14.372 1.00 73.00 86 GLU A O 1
ATOM 649 N N . ASP A 1 87 ? 24.670 1.872 -13.177 1.00 81.69 87 ASP A N 1
ATOM 650 C CA . ASP A 1 87 ? 24.096 1.396 -11.912 1.00 81.69 87 ASP A CA 1
ATOM 651 C C . ASP A 1 87 ? 22.566 1.578 -11.885 1.00 81.69 87 ASP A C 1
ATOM 653 O O . ASP A 1 87 ? 22.033 2.487 -11.256 1.00 81.69 87 ASP A O 1
ATOM 657 N N . GLY A 1 88 ? 21.840 0.696 -12.572 1.00 88.75 88 GLY A N 1
ATOM 658 C CA . GLY A 1 88 ? 20.373 0.689 -12.568 1.00 88.75 88 GLY A CA 1
ATOM 659 C C . GLY A 1 88 ? 19.734 -0.301 -11.583 1.00 88.75 88 GLY A C 1
ATOM 660 O O . GLY A 1 88 ? 20.355 -1.293 -11.180 1.00 88.75 88 GLY A O 1
ATOM 661 N N . VAL A 1 89 ? 18.463 -0.063 -11.254 1.00 93.12 89 VAL A N 1
ATOM 662 C CA . VAL A 1 89 ? 17.600 -0.910 -10.410 1.00 93.12 89 VAL A CA 1
ATOM 663 C C . VAL A 1 89 ? 16.571 -1.660 -11.258 1.00 93.12 89 VAL A C 1
ATOM 665 O O . VAL A 1 89 ? 16.138 -1.154 -12.288 1.00 93.12 89 VAL A O 1
ATOM 668 N N . TYR A 1 90 ? 16.180 -2.869 -10.847 1.00 92.75 90 TYR A N 1
ATOM 669 C CA . TYR A 1 90 ? 15.101 -3.598 -11.522 1.00 92.75 90 TYR A CA 1
ATOM 670 C C . TYR A 1 90 ? 13.733 -3.065 -11.099 1.00 92.75 90 TYR A C 1
ATOM 672 O O . TYR A 1 90 ? 13.467 -2.947 -9.905 1.00 92.75 90 TYR A O 1
ATOM 680 N N . GLU A 1 91 ? 12.867 -2.822 -12.077 1.00 94.12 91 GLU A N 1
ATOM 681 C CA . GLU A 1 91 ? 11.468 -2.445 -11.882 1.00 94.12 91 GLU A CA 1
ATOM 682 C C . GLU A 1 91 ? 10.563 -3.217 -12.857 1.00 94.12 91 GLU A C 1
ATOM 684 O O . GLU A 1 91 ? 11.011 -3.672 -13.919 1.00 94.12 91 GLU A O 1
ATOM 689 N N . TYR A 1 92 ? 9.298 -3.408 -12.479 1.00 94.06 92 TYR A N 1
ATOM 690 C CA . TYR A 1 92 ? 8.323 -4.168 -13.260 1.00 94.06 92 TYR A CA 1
ATOM 691 C C . TYR A 1 92 ? 7.444 -3.261 -14.124 1.00 94.06 92 TYR A C 1
ATOM 693 O O . TYR A 1 92 ? 6.829 -2.314 -13.638 1.00 94.06 92 TYR A O 1
ATOM 701 N N . PHE A 1 93 ? 7.312 -3.606 -15.403 1.00 95.12 93 PHE A N 1
ATOM 702 C CA . PHE A 1 93 ? 6.511 -2.866 -16.376 1.00 95.12 93 PHE A CA 1
ATOM 703 C C . PHE A 1 93 ? 5.577 -3.793 -17.139 1.00 95.12 93 PHE A C 1
ATOM 705 O O . PHE A 1 93 ? 5.915 -4.946 -17.403 1.00 95.12 93 PHE A O 1
ATOM 712 N N . TYR A 1 94 ? 4.425 -3.272 -17.557 1.00 96.19 94 TYR A N 1
ATOM 713 C CA . TYR A 1 94 ? 3.640 -3.935 -18.591 1.00 96.19 94 TYR A CA 1
ATOM 714 C C . TYR A 1 94 ? 4.409 -3.909 -19.912 1.00 96.19 94 TYR A C 1
ATOM 716 O O . TYR A 1 94 ? 4.985 -2.886 -20.285 1.00 96.19 94 TYR A O 1
ATOM 724 N N . HIS A 1 95 ? 4.409 -5.022 -20.636 1.00 94.12 95 HIS A N 1
ATOM 725 C CA . HIS A 1 95 ? 5.111 -5.143 -21.908 1.00 94.12 95 HIS A CA 1
ATOM 726 C C . HIS A 1 95 ? 4.572 -4.185 -22.983 1.00 94.12 95 HIS A C 1
ATOM 728 O O . HIS A 1 95 ? 5.332 -3.796 -23.867 1.00 94.12 95 HIS A O 1
ATOM 734 N N . GLU A 1 96 ? 3.303 -3.761 -22.896 1.00 94.44 96 GLU A N 1
ATOM 735 C CA . GLU A 1 96 ? 2.729 -2.728 -23.767 1.00 94.44 96 GLU A CA 1
ATOM 736 C C . GLU A 1 96 ? 3.166 -1.296 -23.425 1.00 94.44 96 GLU A C 1
ATOM 738 O O . GLU A 1 96 ? 2.940 -0.389 -24.224 1.00 94.44 96 GLU A O 1
ATOM 743 N N . ASN A 1 97 ? 3.777 -1.075 -22.258 1.00 94.75 97 ASN A N 1
ATOM 744 C CA . ASN A 1 97 ? 4.216 0.242 -21.802 1.00 94.75 97 ASN A CA 1
ATOM 745 C C . ASN A 1 97 ? 5.599 0.171 -21.128 1.00 94.75 97 ASN A C 1
ATOM 747 O O . ASN A 1 97 ? 5.714 0.418 -19.921 1.00 94.75 97 ASN A O 1
ATOM 751 N N . PRO A 1 98 ? 6.652 -0.203 -21.877 1.00 91.19 98 PRO A N 1
ATOM 752 C CA . PRO A 1 98 ? 7.999 -0.207 -21.339 1.00 91.19 98 PRO A CA 1
ATOM 753 C C . PRO A 1 98 ? 8.507 1.233 -21.122 1.00 91.19 98 PRO A C 1
ATOM 755 O O . PRO A 1 98 ? 8.057 2.159 -21.802 1.00 91.19 98 PRO A O 1
ATOM 758 N N . PRO A 1 99 ? 9.477 1.437 -20.214 1.00 90.94 99 PRO A N 1
ATOM 759 C CA . PRO A 1 99 ? 10.133 2.729 -20.049 1.00 90.94 99 PRO A CA 1
ATOM 760 C C . PRO A 1 99 ? 10.835 3.150 -21.354 1.00 90.94 99 PRO A C 1
ATOM 762 O O . PRO A 1 99 ? 11.243 2.293 -22.143 1.00 90.94 99 PRO A O 1
ATOM 765 N N . PRO A 1 100 ? 10.994 4.455 -21.616 1.00 87.69 100 PRO A N 1
ATOM 766 C CA . PRO A 1 100 ? 11.671 4.926 -22.819 1.00 87.69 100 PRO A CA 1
ATOM 767 C C . PRO A 1 100 ? 13.133 4.453 -22.861 1.00 87.69 100 PRO A C 1
ATOM 769 O O . PRO A 1 100 ? 13.778 4.253 -21.826 1.00 87.69 100 PRO A O 1
ATOM 772 N N . GLU A 1 101 ? 13.636 4.233 -24.073 1.00 82.25 101 GLU A N 1
ATOM 773 C CA . GLU A 1 101 ? 15.069 4.046 -24.326 1.00 82.25 101 GLU A CA 1
ATOM 774 C C . GLU A 1 101 ? 15.732 5.415 -24.465 1.00 82.25 101 GLU A C 1
ATOM 776 O O . GLU A 1 101 ? 15.081 6.393 -24.844 1.00 82.25 101 GLU A O 1
ATOM 781 N N . VAL A 1 102 ? 17.024 5.494 -24.150 1.00 72.56 102 VAL A N 1
ATOM 782 C CA . VAL A 1 102 ? 17.813 6.684 -24.461 1.00 72.56 102 VAL A CA 1
ATOM 783 C C . VAL A 1 102 ? 17.995 6.723 -25.977 1.00 72.56 102 VAL A C 1
ATOM 785 O O . VAL A 1 102 ? 18.827 6.014 -26.538 1.00 72.56 102 VAL A O 1
ATOM 788 N N . GLU A 1 103 ? 17.192 7.533 -26.664 1.00 63.78 103 GLU A N 1
ATOM 789 C CA . GLU A 1 103 ? 17.469 7.871 -28.057 1.00 63.78 103 GLU A CA 1
ATOM 790 C C . GLU A 1 103 ? 18.736 8.733 -28.091 1.00 63.78 103 GLU A C 1
ATOM 792 O O . GLU A 1 103 ? 18.732 9.907 -27.718 1.00 63.78 103 GLU A O 1
ATOM 797 N N . PHE A 1 104 ? 19.852 8.142 -28.517 1.00 61.88 104 PHE A N 1
ATOM 798 C CA . PHE A 1 104 ? 21.023 8.922 -28.890 1.00 61.88 104 PHE A CA 1
ATOM 799 C C . PHE A 1 104 ? 20.695 9.670 -30.181 1.00 61.88 104 PHE A C 1
ATOM 801 O O . PHE A 1 104 ? 20.648 9.074 -31.258 1.00 61.88 104 PHE A O 1
ATOM 808 N N . ASP A 1 105 ? 20.488 10.979 -30.065 1.00 55.50 105 ASP A N 1
ATOM 809 C CA . ASP A 1 105 ? 20.368 11.890 -31.200 1.00 55.50 105 ASP A CA 1
ATOM 810 C C . ASP A 1 105 ? 21.743 11.958 -31.891 1.00 55.50 105 ASP A C 1
ATOM 812 O O . ASP A 1 105 ? 22.611 12.773 -31.562 1.00 55.50 105 ASP A O 1
ATOM 816 N N . LEU A 1 106 ? 22.020 10.995 -32.775 1.00 55.16 106 LEU A N 1
ATOM 817 C CA . LEU A 1 106 ? 23.265 10.981 -33.531 1.00 55.16 106 LEU A CA 1
ATOM 818 C C . LEU A 1 106 ? 23.232 12.179 -34.485 1.00 55.16 106 LEU A C 1
ATOM 820 O O . LEU A 1 106 ? 22.326 12.252 -35.320 1.00 55.16 106 LEU A O 1
ATOM 824 N N . PRO A 1 107 ? 24.208 13.107 -34.428 1.00 55.62 107 PRO A N 1
ATOM 825 C CA . PRO A 1 107 ? 24.282 14.164 -35.421 1.00 55.62 107 PRO A CA 1
ATOM 826 C C . PRO A 1 107 ? 24.353 13.516 -36.804 1.00 55.62 107 PRO A C 1
ATOM 828 O O . PRO A 1 107 ? 25.161 12.613 -37.034 1.00 55.62 107 PRO A O 1
ATOM 831 N N . SER A 1 108 ? 23.486 13.957 -37.717 1.00 58.66 108 SER A N 1
ATOM 832 C CA . SER A 1 108 ? 23.434 13.468 -39.092 1.00 58.66 108 SER A CA 1
ATOM 833 C C . SER A 1 108 ? 24.817 13.605 -39.735 1.00 58.66 108 SER A C 1
ATOM 835 O O . SER A 1 108 ? 25.218 14.696 -40.140 1.00 58.66 108 SER A O 1
ATOM 837 N N . LEU A 1 109 ? 25.559 12.498 -39.831 1.00 59.34 109 LEU A N 1
ATOM 838 C CA . LEU A 1 109 ? 26.876 12.454 -40.484 1.00 59.34 109 LEU A CA 1
ATOM 839 C C . LEU A 1 109 ? 26.790 12.714 -41.993 1.00 59.34 109 LEU A C 1
ATOM 841 O O . LEU A 1 109 ? 27.802 12.971 -42.641 1.00 59.34 109 LEU A O 1
ATOM 845 N N . PHE A 1 110 ? 25.580 12.676 -42.542 1.00 56.09 110 PHE A N 1
ATOM 846 C CA . PHE A 1 110 ? 25.285 12.978 -43.929 1.00 56.09 110 PHE A CA 1
ATOM 847 C C . PHE A 1 110 ? 24.212 14.063 -43.940 1.00 56.09 110 PHE A C 1
ATOM 849 O O . PHE A 1 110 ? 23.026 13.777 -43.808 1.00 56.09 110 PHE A O 1
ATOM 856 N N . GLY A 1 111 ? 24.648 15.320 -44.010 1.00 44.97 111 GLY A N 1
ATOM 857 C CA . GLY A 1 111 ? 23.753 16.419 -44.344 1.00 44.97 111 GLY A CA 1
ATOM 858 C C . GLY A 1 111 ? 23.268 16.258 -45.782 1.00 44.97 111 GLY A C 1
ATOM 859 O O . GLY A 1 111 ? 24.058 15.906 -46.664 1.00 44.97 111 GLY A O 1
ATOM 860 N N . ASP A 1 112 ? 21.978 16.507 -46.001 1.00 51.03 112 ASP A N 1
ATOM 861 C CA . ASP A 1 112 ? 21.398 16.640 -47.334 1.00 51.03 112 ASP A CA 1
ATOM 862 C C . ASP A 1 112 ? 22.232 17.635 -48.148 1.00 51.03 112 ASP A C 1
ATOM 864 O O . ASP A 1 112 ? 22.519 18.752 -47.710 1.00 51.03 112 ASP A O 1
ATOM 868 N N . GLY A 1 113 ? 22.708 17.169 -49.299 1.00 47.38 113 GLY A N 1
ATOM 869 C CA . GLY A 1 113 ? 23.745 17.840 -50.064 1.00 47.38 113 GLY A CA 1
ATOM 870 C C . GLY A 1 113 ? 23.359 19.243 -50.522 1.00 47.38 113 GLY A C 1
ATOM 871 O O . GLY A 1 113 ? 22.357 19.426 -51.203 1.00 47.38 113 GLY A O 1
ATOM 872 N N . ASP A 1 114 ? 24.248 20.198 -50.258 1.00 46.84 114 ASP A N 1
ATOM 873 C CA . ASP A 1 114 ? 24.875 20.936 -51.350 1.00 46.84 114 ASP A CA 1
ATOM 874 C C . ASP A 1 114 ? 26.226 21.522 -50.903 1.00 46.84 114 ASP A C 1
ATOM 876 O O . ASP A 1 114 ? 26.330 22.192 -49.879 1.00 46.84 114 ASP A O 1
ATOM 880 N N . SER A 1 115 ? 27.256 21.291 -51.723 1.00 42.94 115 SER A N 1
ATOM 881 C CA . SER A 1 115 ? 28.634 21.813 -51.617 1.00 42.94 115 SER A CA 1
ATOM 882 C C . SER A 1 115 ? 29.534 21.236 -50.508 1.00 42.94 115 SER A C 1
ATOM 884 O O . SER A 1 115 ? 29.618 21.755 -49.398 1.00 42.94 115 SER A O 1
ATOM 886 N N . ALA A 1 116 ? 30.333 20.224 -50.856 1.00 41.06 116 ALA A N 1
ATOM 887 C CA . ALA A 1 116 ? 31.524 19.861 -50.089 1.00 41.06 116 ALA A CA 1
ATOM 888 C C . ALA A 1 116 ? 32.689 20.823 -50.411 1.00 41.06 116 ALA A C 1
ATOM 890 O O . ALA A 1 116 ? 33.026 20.983 -51.586 1.00 41.06 116 ALA A O 1
ATOM 891 N N . PRO A 1 117 ? 33.376 21.409 -49.414 1.00 42.34 117 PRO A N 1
ATOM 892 C CA . PRO A 1 117 ? 34.778 21.756 -49.549 1.00 42.34 117 PRO A CA 1
ATOM 893 C C . PRO A 1 117 ? 35.628 20.614 -48.971 1.00 42.34 117 PRO A C 1
ATOM 895 O O . PRO A 1 117 ? 35.450 20.219 -47.819 1.00 42.34 117 PRO A O 1
ATOM 898 N N . ASP A 1 118 ? 36.586 20.122 -49.758 1.00 46.62 118 ASP A N 1
ATOM 899 C CA . ASP A 1 118 ? 37.533 19.018 -49.488 1.00 46.62 118 ASP A CA 1
ATOM 900 C C . ASP A 1 118 ? 38.441 19.176 -48.235 1.00 46.62 118 ASP A C 1
ATOM 902 O O . ASP A 1 118 ? 39.474 18.521 -48.105 1.00 46.62 118 ASP A O 1
ATOM 906 N N . ALA A 1 119 ? 38.096 20.031 -47.271 1.00 46.41 119 ALA A N 1
ATOM 907 C CA . ALA A 1 119 ? 38.934 20.360 -46.119 1.00 46.41 119 ALA A CA 1
ATOM 908 C C . ALA A 1 119 ? 38.629 19.560 -44.832 1.00 46.41 119 ALA A C 1
ATOM 910 O O . ALA A 1 119 ? 39.421 19.625 -43.892 1.00 46.41 119 ALA A O 1
ATOM 911 N N . GLN A 1 120 ? 37.529 18.799 -44.748 1.00 46.03 120 GLN A N 1
ATOM 912 C CA . GLN A 1 120 ? 37.111 18.145 -43.488 1.00 46.03 120 GLN A CA 1
ATOM 913 C C . GLN A 1 120 ? 37.408 16.640 -43.378 1.00 46.03 120 GLN A C 1
ATOM 915 O O . GLN A 1 120 ? 37.453 16.113 -42.264 1.00 46.03 120 GLN A O 1
ATOM 920 N N . LEU A 1 121 ? 37.728 15.951 -44.479 1.00 42.31 121 LEU A N 1
ATOM 921 C CA . LEU A 1 121 ? 38.091 14.523 -44.442 1.00 42.31 121 LEU A CA 1
ATOM 922 C C . LEU A 1 121 ? 39.383 14.255 -43.644 1.00 42.31 121 LEU A C 1
ATOM 924 O O . LEU A 1 121 ? 39.513 13.215 -43.002 1.00 42.31 121 LEU A O 1
ATOM 928 N N . GLY A 1 122 ? 40.306 15.222 -43.590 1.00 41.00 122 GLY A N 1
ATOM 929 C CA . GLY A 1 122 ? 41.545 15.103 -42.813 1.00 41.00 122 GLY A CA 1
ATOM 930 C C . GLY A 1 122 ? 41.380 15.268 -41.296 1.00 41.00 122 GLY A C 1
ATOM 931 O O . GLY A 1 122 ? 42.252 14.841 -40.539 1.00 41.00 122 GLY A O 1
ATOM 932 N N . GLN A 1 123 ? 40.284 15.876 -40.828 1.00 45.25 123 GLN A N 1
ATOM 933 C CA . GLN A 1 123 ? 40.034 16.078 -39.395 1.00 45.25 123 GLN A CA 1
ATOM 934 C C . GLN A 1 123 ? 39.286 14.896 -38.773 1.00 45.25 123 GLN A C 1
ATOM 936 O O . GLN A 1 123 ? 39.641 14.474 -37.674 1.00 45.25 123 GLN A O 1
ATOM 941 N N . ALA A 1 124 ? 38.344 14.286 -39.498 1.00 45.69 124 ALA A N 1
ATOM 942 C CA . ALA A 1 124 ? 37.602 13.123 -39.008 1.00 45.69 124 ALA A CA 1
ATOM 943 C C . ALA A 1 124 ? 38.506 11.892 -38.783 1.00 45.69 124 ALA A C 1
ATOM 945 O O . ALA A 1 124 ? 38.367 11.195 -37.782 1.00 45.69 124 ALA A O 1
ATOM 946 N N . GLN A 1 125 ? 39.513 11.666 -39.635 1.00 43.31 125 GLN A N 1
ATOM 947 C CA . GLN A 1 125 ? 40.468 10.555 -39.473 1.00 43.31 125 GLN A CA 1
ATOM 948 C C . GLN A 1 125 ? 41.453 10.718 -38.302 1.00 43.31 125 GLN A C 1
ATOM 950 O O . GLN A 1 125 ? 42.092 9.744 -37.897 1.00 43.31 125 GLN A O 1
ATOM 955 N N . LYS A 1 126 ? 41.574 11.927 -37.739 1.00 45.47 126 LYS A N 1
ATOM 956 C CA . LYS A 1 126 ? 42.416 12.199 -36.565 1.00 45.47 126 LYS A CA 1
ATOM 957 C C . LYS A 1 126 ? 41.705 11.935 -35.237 1.00 45.47 126 LYS A C 1
ATOM 959 O O . LYS A 1 126 ? 42.385 11.678 -34.255 1.00 45.47 126 LYS A O 1
ATOM 964 N N . LEU A 1 127 ? 40.370 11.966 -35.205 1.00 49.53 127 LEU A N 1
ATOM 965 C CA . LEU A 1 127 ? 39.597 11.702 -33.984 1.00 49.53 127 LEU A CA 1
ATOM 966 C C . LEU A 1 127 ? 39.391 10.205 -33.692 1.00 49.53 127 LEU A C 1
ATOM 968 O O . LEU A 1 127 ? 39.119 9.853 -32.550 1.00 49.53 127 LEU A O 1
ATOM 972 N N . PHE A 1 128 ? 39.559 9.326 -34.686 1.00 48.31 128 PHE A N 1
ATOM 973 C CA . PHE A 1 128 ? 39.364 7.873 -34.543 1.00 48.31 128 PHE A CA 1
ATOM 974 C C . PHE A 1 128 ? 40.656 7.063 -34.345 1.00 48.31 128 PHE A C 1
ATOM 976 O O . PHE A 1 128 ? 40.629 5.834 -34.389 1.00 48.31 128 PHE A O 1
ATOM 983 N N . GLN A 1 129 ? 41.789 7.724 -34.106 1.00 47.25 129 GLN A N 1
ATOM 984 C CA . GLN A 1 129 ? 43.024 7.057 -33.698 1.00 47.25 129 GLN A CA 1
ATOM 985 C C . GLN A 1 129 ? 43.319 7.414 -32.239 1.00 47.25 129 GLN A C 1
ATOM 987 O O . GLN A 1 129 ? 43.808 8.514 -31.986 1.00 47.25 129 GLN A O 1
ATOM 992 N N . PRO A 1 130 ? 43.039 6.538 -31.258 1.00 42.41 130 PRO A N 1
ATOM 993 C CA . PRO A 1 130 ? 43.663 6.694 -29.956 1.00 42.41 130 PRO A CA 1
ATOM 994 C C . PRO A 1 130 ? 45.170 6.468 -30.131 1.00 42.41 130 PRO A C 1
ATOM 996 O O . PRO A 1 130 ? 45.586 5.432 -30.655 1.00 42.41 130 PRO A O 1
ATOM 999 N N . ASP A 1 131 ? 45.994 7.423 -29.701 1.00 45.50 131 ASP A N 1
ATOM 1000 C CA . ASP A 1 131 ? 47.436 7.217 -29.570 1.00 45.50 131 ASP A CA 1
ATOM 1001 C C . ASP A 1 131 ? 47.674 6.076 -28.567 1.00 45.50 131 ASP A C 1
ATOM 1003 O O . 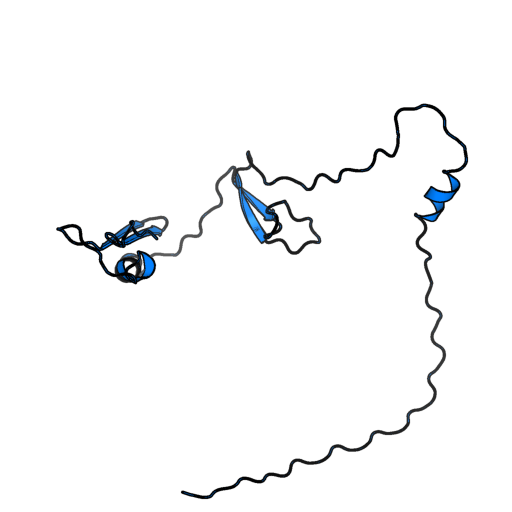ASP A 1 131 ? 47.640 6.265 -27.347 1.00 45.50 131 ASP A O 1
ATOM 1007 N N . ILE A 1 132 ? 47.903 4.860 -29.069 1.00 43.69 132 ILE A N 1
ATOM 1008 C CA . ILE A 1 132 ? 48.329 3.733 -28.239 1.00 43.69 132 ILE A CA 1
ATOM 1009 C C . ILE A 1 132 ? 49.766 4.021 -27.796 1.00 43.69 132 ILE A C 1
ATOM 1011 O O . ILE A 1 132 ? 50.735 3.699 -28.483 1.00 43.69 132 ILE A O 1
ATOM 1015 N N . THR A 1 133 ? 49.914 4.628 -26.621 1.00 39.50 133 THR A N 1
ATOM 1016 C CA . THR A 1 133 ? 51.211 4.714 -25.949 1.00 39.50 133 THR A CA 1
ATOM 1017 C C . THR A 1 133 ? 51.518 3.349 -25.340 1.00 39.50 133 THR A C 1
ATOM 1019 O O . THR A 1 133 ? 50.959 2.973 -24.312 1.00 39.50 133 THR A O 1
ATOM 1022 N N . ILE A 1 134 ? 52.405 2.585 -25.978 1.00 37.84 134 ILE A N 1
ATOM 1023 C CA . ILE A 1 134 ? 52.959 1.358 -25.396 1.00 37.84 134 ILE A CA 1
ATOM 1024 C C . ILE A 1 134 ? 53.835 1.771 -24.197 1.00 37.84 134 ILE A C 1
ATOM 1026 O O . ILE A 1 134 ? 54.787 2.532 -24.395 1.00 37.84 134 ILE A O 1
ATOM 1030 N N . PRO A 1 135 ? 53.577 1.306 -22.960 1.00 41.22 135 PRO A N 1
ATOM 1031 C CA . PRO A 1 135 ? 54.451 1.625 -21.840 1.00 41.22 135 PRO A CA 1
ATOM 1032 C C . PRO A 1 135 ? 55.826 0.976 -22.045 1.00 41.22 135 PRO A C 1
ATOM 1034 O O . PRO A 1 135 ? 55.945 -0.221 -22.313 1.00 41.22 135 PRO A O 1
ATOM 1037 N N . ALA A 1 136 ? 56.883 1.779 -21.917 1.00 50.91 136 ALA A N 1
ATOM 1038 C CA . ALA A 1 136 ? 58.256 1.302 -21.988 1.00 50.91 136 ALA A CA 1
ATOM 1039 C C . ALA A 1 136 ? 58.578 0.340 -20.827 1.00 50.91 136 ALA A C 1
ATOM 1041 O O . ALA A 1 136 ? 58.152 0.529 -19.687 1.00 50.91 136 ALA A O 1
ATOM 1042 N N . LYS A 1 137 ? 59.378 -0.686 -21.134 1.00 38.38 137 LYS A N 1
ATOM 1043 C CA . LYS A 1 137 ? 59.918 -1.686 -20.200 1.00 38.38 137 LYS A CA 1
ATOM 1044 C C . LYS A 1 137 ? 60.617 -1.014 -18.997 1.00 38.38 137 LYS A C 1
ATOM 1046 O O . LYS A 1 137 ? 61.414 -0.101 -19.218 1.00 38.38 137 LYS A O 1
ATOM 1051 N N . PRO A 1 138 ? 60.399 -1.469 -17.748 1.00 39.75 138 PRO A N 1
ATOM 1052 C CA . PRO A 1 138 ? 61.005 -0.832 -16.584 1.00 39.75 138 PRO A CA 1
ATOM 1053 C C . PRO A 1 138 ? 62.504 -1.156 -16.497 1.00 39.75 138 PRO A C 1
ATOM 1055 O O . PRO A 1 138 ? 62.913 -2.307 -16.661 1.00 39.75 138 PRO A O 1
ATOM 1058 N N . SER A 1 139 ? 63.318 -0.134 -16.225 1.00 41.00 139 SER A N 1
ATOM 1059 C CA . SER A 1 139 ? 64.750 -0.253 -15.905 1.00 41.00 139 SER A CA 1
ATOM 1060 C C . SER A 1 139 ? 64.972 0.035 -14.406 1.00 41.00 139 SER A C 1
ATOM 1062 O O . SER A 1 139 ? 64.140 0.708 -13.796 1.00 41.00 139 SER A O 1
ATOM 1064 N N . PRO A 1 140 ? 66.024 -0.518 -13.776 1.00 39.69 140 PRO A N 1
ATOM 1065 C CA . PRO A 1 140 ? 65.978 -1.005 -12.398 1.00 39.69 140 PRO A CA 1
ATOM 1066 C C . PRO A 1 140 ? 66.027 0.095 -11.330 1.00 39.69 140 PRO A C 1
ATOM 1068 O O . PRO A 1 140 ? 66.686 1.123 -11.488 1.00 39.69 140 PRO A O 1
ATOM 1071 N N . ALA A 1 141 ? 65.362 -0.175 -10.203 1.00 45.97 141 ALA A N 1
ATOM 1072 C CA . ALA A 1 141 ? 65.344 0.679 -9.020 1.00 45.97 141 ALA A CA 1
ATOM 1073 C C . ALA A 1 141 ? 66.729 0.768 -8.347 1.00 45.97 141 ALA A C 1
ATOM 1075 O O . ALA A 1 141 ? 67.424 -0.238 -8.187 1.00 45.97 141 ALA A O 1
ATOM 1076 N N . LYS A 1 142 ? 67.112 1.979 -7.919 1.00 43.19 142 LYS A N 1
ATOM 1077 C CA . LYS A 1 142 ? 68.250 2.201 -7.010 1.00 43.19 142 LYS A CA 1
ATOM 1078 C C . LYS A 1 142 ? 67.864 1.865 -5.552 1.00 43.19 142 LYS A C 1
ATOM 1080 O O . LYS A 1 142 ? 66.677 1.894 -5.233 1.00 43.19 142 LYS A O 1
ATOM 1085 N N . PRO A 1 143 ? 68.837 1.528 -4.681 1.00 38.12 143 PRO A N 1
ATOM 1086 C CA . PRO A 1 143 ? 68.586 0.838 -3.413 1.00 38.12 143 PRO A CA 1
ATOM 1087 C C . PRO A 1 143 ? 67.979 1.710 -2.303 1.00 38.12 143 PRO A C 1
ATOM 1089 O O . PRO A 1 143 ? 68.261 2.900 -2.208 1.00 38.12 143 PRO A O 1
ATOM 1092 N N . ASN A 1 144 ? 67.192 1.037 -1.458 1.00 41.66 144 ASN A N 1
ATOM 1093 C CA . ASN A 1 144 ? 66.431 1.500 -0.291 1.00 41.66 144 ASN A CA 1
ATOM 1094 C C . ASN A 1 144 ? 67.261 2.231 0.783 1.00 41.66 144 ASN A C 1
ATOM 1096 O O . ASN A 1 144 ? 68.327 1.748 1.165 1.00 41.66 144 ASN A O 1
ATOM 1100 N N . GLU A 1 145 ? 66.682 3.273 1.389 1.00 41.44 145 GLU A N 1
ATOM 1101 C CA . GLU A 1 145 ? 67.074 3.768 2.716 1.00 41.44 145 GLU A CA 1
ATOM 1102 C C . GLU A 1 145 ? 66.011 3.351 3.754 1.00 41.44 145 GLU A C 1
ATOM 1104 O O . GLU A 1 145 ? 64.812 3.339 3.479 1.00 41.44 145 GLU A O 1
ATOM 1109 N N . ALA A 1 146 ? 66.484 2.879 4.909 1.00 49.25 146 ALA A N 1
ATOM 1110 C CA . ALA A 1 146 ? 65.775 2.033 5.871 1.00 49.25 146 ALA A CA 1
ATOM 1111 C C . ALA A 1 146 ? 64.712 2.769 6.730 1.00 49.25 146 ALA A C 1
ATOM 1113 O O . ALA A 1 146 ? 64.793 3.984 6.910 1.00 49.25 146 ALA A O 1
ATOM 1114 N N . PRO A 1 147 ? 63.731 2.045 7.312 1.00 44.03 147 PRO A N 1
ATOM 1115 C CA . PRO A 1 147 ? 62.577 2.646 7.983 1.00 44.03 147 PRO A CA 1
ATOM 1116 C C . PRO A 1 147 ? 62.899 3.172 9.392 1.00 44.03 147 PRO A C 1
ATOM 1118 O O . PRO A 1 147 ? 63.588 2.518 10.178 1.00 44.03 147 PRO A O 1
ATOM 1121 N N . ALA A 1 148 ? 62.323 4.325 9.748 1.00 46.62 148 ALA A N 1
ATOM 1122 C CA . ALA A 1 148 ? 62.300 4.825 11.122 1.00 46.62 148 ALA A CA 1
ATOM 1123 C C . ALA A 1 148 ? 61.218 4.105 11.958 1.00 46.62 148 ALA A C 1
ATOM 1125 O O . ALA A 1 148 ? 60.114 3.839 11.486 1.00 46.62 148 ALA A O 1
ATOM 1126 N N . LYS A 1 149 ? 61.586 3.762 13.198 1.00 48.47 149 LYS A N 1
ATOM 1127 C CA . LYS A 1 149 ? 60.877 2.896 14.160 1.00 48.47 149 LYS A CA 1
ATOM 1128 C C . LYS A 1 149 ? 59.527 3.452 14.667 1.00 48.47 149 LYS A C 1
ATOM 1130 O O . LYS A 1 149 ? 59.365 4.669 14.725 1.00 48.47 149 LYS A O 1
ATOM 1135 N N . PRO A 1 150 ? 58.608 2.579 15.133 1.00 38.38 150 PRO A N 1
ATOM 1136 C CA . PRO A 1 150 ? 57.351 2.984 15.765 1.00 38.38 150 PRO A CA 1
ATOM 1137 C C . PRO A 1 150 ? 57.576 3.466 17.209 1.00 38.38 150 PRO A C 1
ATOM 1139 O O . PRO A 1 150 ? 58.356 2.863 17.947 1.00 38.38 150 PRO A O 1
ATOM 1142 N N . ALA A 1 151 ? 56.889 4.537 17.617 1.00 45.25 151 ALA A N 1
ATOM 1143 C CA . ALA A 1 151 ? 56.866 5.001 19.004 1.00 45.25 151 ALA A CA 1
ATOM 1144 C C . ALA A 1 151 ? 55.727 4.327 19.790 1.00 45.25 151 ALA A C 1
ATOM 1146 O O . ALA A 1 151 ? 54.611 4.172 19.295 1.00 45.25 151 ALA A O 1
ATOM 1147 N N . GLU A 1 152 ? 56.064 3.908 21.006 1.00 45.03 152 GLU A N 1
ATOM 1148 C CA . GLU A 1 152 ? 55.294 3.076 21.926 1.00 45.03 152 GLU A CA 1
ATOM 1149 C C . GLU A 1 152 ? 54.101 3.787 22.591 1.00 45.03 152 GLU A C 1
ATOM 1151 O O . GLU A 1 152 ? 54.130 4.979 22.894 1.00 45.03 152 GLU A O 1
ATOM 1156 N N . ASN A 1 153 ? 53.077 2.983 22.896 1.00 35.31 153 ASN A N 1
ATOM 1157 C CA . ASN A 1 153 ? 51.986 3.279 23.823 1.00 35.31 153 ASN A CA 1
ATOM 1158 C C . ASN A 1 153 ? 52.514 3.610 25.231 1.00 35.31 153 ASN A C 1
ATOM 1160 O O . ASN A 1 153 ? 53.157 2.769 25.858 1.00 35.31 153 ASN A O 1
ATOM 1164 N N . ILE A 1 154 ? 52.123 4.762 25.789 1.00 42.91 154 ILE A N 1
ATOM 1165 C CA . ILE A 1 154 ? 52.196 5.027 27.234 1.00 42.91 154 ILE A CA 1
ATOM 1166 C C . ILE A 1 154 ? 50.789 5.304 27.768 1.00 42.91 154 ILE A C 1
ATOM 1168 O O . ILE A 1 154 ? 50.156 6.312 27.467 1.00 42.91 154 ILE A O 1
ATOM 1172 N N . ILE A 1 155 ? 50.337 4.376 28.608 1.00 39.38 155 ILE A N 1
ATOM 1173 C CA . ILE A 1 155 ? 49.146 4.432 29.454 1.00 39.38 155 ILE A CA 1
ATOM 1174 C C . ILE A 1 155 ? 49.300 5.561 30.482 1.00 39.38 155 ILE A C 1
ATOM 1176 O O . ILE A 1 155 ? 50.260 5.536 31.253 1.00 39.38 155 ILE A O 1
ATOM 1180 N N . ARG A 1 156 ? 48.322 6.475 30.585 1.00 45.22 156 ARG A N 1
ATOM 1181 C CA . ARG A 1 156 ? 48.025 7.218 31.828 1.00 45.22 156 ARG A CA 1
ATOM 1182 C C . ARG A 1 156 ? 46.518 7.466 31.981 1.00 45.22 156 ARG A C 1
ATOM 1184 O O . ARG A 1 156 ? 45.964 8.369 31.368 1.00 45.22 156 ARG A O 1
ATOM 1191 N N . ASN A 1 157 ? 45.889 6.670 32.847 1.00 38.25 157 ASN A N 1
ATOM 1192 C CA . ASN A 1 157 ? 44.642 7.024 33.534 1.00 38.25 157 ASN A CA 1
ATOM 1193 C C . ASN A 1 157 ? 44.870 8.238 34.450 1.00 38.25 157 ASN A C 1
ATOM 1195 O O . ASN A 1 157 ? 45.924 8.312 35.088 1.00 38.25 157 ASN A O 1
ATOM 1199 N N . PRO A 1 158 ? 43.834 9.056 34.683 1.00 55.41 158 PRO A N 1
ATOM 1200 C CA . PRO A 1 158 ? 43.634 9.680 35.980 1.00 55.41 158 PRO A CA 1
ATOM 1201 C C . PRO A 1 158 ? 42.336 9.179 36.633 1.00 55.41 158 PRO A C 1
ATOM 1203 O O . PRO A 1 158 ? 41.232 9.413 36.151 1.00 55.41 158 PRO A O 1
ATOM 1206 N N . LEU A 1 159 ? 42.504 8.490 37.763 1.00 42.53 159 LEU A N 1
ATOM 1207 C CA . LEU A 1 159 ? 41.529 8.452 38.855 1.00 42.53 159 LEU A CA 1
ATOM 1208 C C . LEU A 1 159 ? 41.585 9.794 39.610 1.00 42.53 159 LEU A C 1
ATOM 1210 O O . LEU A 1 159 ? 42.678 10.325 39.803 1.00 42.53 159 LEU A O 1
ATOM 1214 N N . GLY A 1 160 ? 40.437 10.282 40.091 1.00 35.50 160 GLY A N 1
ATOM 1215 C CA . GLY A 1 160 ? 40.317 11.402 41.045 1.00 35.50 160 GLY A CA 1
ATOM 1216 C C . GLY A 1 160 ? 39.103 12.284 40.734 1.00 35.50 160 GLY A C 1
ATOM 1217 O O . GLY A 1 160 ? 39.156 13.086 39.813 1.00 35.50 160 GLY A O 1
ATOM 1218 N N . SER A 1 161 ? 37.930 11.996 41.309 1.00 43.72 161 SER A N 1
ATOM 1219 C CA . SER A 1 161 ? 37.396 12.608 42.545 1.00 43.72 161 SER A CA 1
ATOM 1220 C C . SER A 1 161 ? 36.976 14.076 42.389 1.00 43.72 161 SER A C 1
ATOM 1222 O O . SER A 1 161 ? 37.839 14.948 42.398 1.00 43.72 161 SER A O 1
ATOM 1224 N N . TYR A 1 162 ? 35.667 14.324 42.284 1.00 44.22 162 TYR A N 1
ATOM 1225 C CA . TYR A 1 162 ? 34.824 15.044 43.255 1.00 44.22 162 TYR A CA 1
ATOM 1226 C C . TYR A 1 162 ? 33.350 14.793 42.923 1.00 44.22 162 TYR A C 1
ATOM 1228 O O . TYR A 1 162 ? 33.040 14.676 41.717 1.00 44.22 162 TYR A O 1
#